Protein AF-A0A699UDA3-F1 (afdb_monomer_lite)

pLDDT: mean 77.52, std 13.4, range [46.34, 93.12]

Radius of gyration: 27.77 Å; chains: 1; bounding box: 59×46×69 Å

Foldseek 3Di:
DDPVVVVVVVPDDPVVPCPVPDDVDDPDPPVVVVVCVVVVVCVVVVQVVPDPDPDGPVLVVVVVVLQVQLVQKAWDDDDDQWIWIQGPVRDIWIARLVVRDIPVCPCVVPVRRGSRNVNSD

Sequence (121 aa):
MNSKEHEWLNKIPAEHWPISYFSGRAKSDLLLNNIFEVFNVKIVRGVIDKYIDPLTPTATRIMESIKKEADLMKGQWNGANKYQVLGSLGDQCVVDVVSMTCSCRKWELTGIPCKHDVVAC

Organism: Tanacetum cinerariifolium (NCBI:txid118510)

Structure (mmCIF, N/CA/C/O backbone):
data_AF-A0A699UDA3-F1
#
_entry.id   AF-A0A699UDA3-F1
#
loop_
_atom_site.group_PDB
_atom_site.id
_atom_site.type_symbol
_atom_site.label_atom_id
_atom_site.label_alt_id
_atom_site.label_comp_id
_atom_site.label_asym_id
_atom_site.label_entity_id
_atom_site.label_seq_id
_atom_site.pdbx_PDB_ins_code
_atom_site.Cartn_x
_atom_site.Cartn_y
_atom_site.Cartn_z
_atom_site.occupancy
_atom_site.B_iso_or_equiv
_atom_site.auth_seq_id
_atom_site.auth_comp_id
_atom_site.auth_asym_id
_atom_site.auth_atom_id
_atom_site.pdbx_PDB_model_num
ATOM 1 N N . MET A 1 1 ? -35.993 -10.832 44.935 1.00 46.34 1 MET A N 1
ATOM 2 C CA . MET A 1 1 ? -35.403 -12.136 44.567 1.00 46.34 1 MET A CA 1
ATOM 3 C C . MET A 1 1 ? -36.525 -13.160 44.618 1.00 46.34 1 MET A C 1
ATOM 5 O O . MET A 1 1 ? -37.211 -13.212 45.631 1.00 46.34 1 MET A O 1
ATOM 9 N N . ASN A 1 2 ? -36.829 -13.833 43.509 1.00 55.62 2 ASN A N 1
ATOM 10 C CA . ASN A 1 2 ? -38.028 -14.663 43.371 1.00 55.62 2 ASN A CA 1
ATOM 11 C C . ASN A 1 2 ? -37.900 -15.931 44.234 1.00 55.62 2 ASN A C 1
ATOM 13 O O . ASN A 1 2 ? -36.929 -16.673 44.111 1.00 55.62 2 ASN A O 1
ATOM 17 N N . SER A 1 3 ? -38.878 -16.182 45.108 1.00 67.38 3 SER A N 1
ATOM 18 C CA . SER A 1 3 ? -38.842 -17.298 46.069 1.00 67.38 3 SER A CA 1
ATOM 19 C C . SER A 1 3 ? -38.665 -18.664 45.384 1.00 67.38 3 SER A C 1
ATOM 21 O O . SER A 1 3 ? -37.927 -19.522 45.864 1.00 67.38 3 SER A O 1
ATOM 23 N N . LYS A 1 4 ? -39.252 -18.830 44.190 1.00 70.44 4 LYS A N 1
ATOM 24 C CA . LYS A 1 4 ? -39.180 -20.074 43.406 1.00 70.44 4 LYS A CA 1
ATOM 25 C C . LYS A 1 4 ? -37.777 -20.376 42.877 1.00 70.44 4 LYS A C 1
ATOM 27 O O . LYS A 1 4 ? -37.405 -21.538 42.747 1.00 70.44 4 LYS A O 1
ATOM 32 N N . GLU A 1 5 ? -36.999 -19.339 42.579 1.00 61.78 5 GLU A N 1
ATOM 33 C CA . GLU A 1 5 ? -35.618 -19.481 42.107 1.00 61.78 5 GLU A CA 1
ATOM 34 C C . GLU A 1 5 ? -34.698 -19.913 43.254 1.00 61.78 5 GLU A C 1
ATOM 36 O O . GLU A 1 5 ? -33.836 -20.769 43.069 1.00 61.78 5 GLU A O 1
ATOM 41 N N . HIS A 1 6 ? -34.926 -19.391 44.464 1.00 70.94 6 HIS A N 1
ATOM 42 C CA . HIS A 1 6 ? -34.152 -19.766 45.648 1.00 70.94 6 HIS A CA 1
ATOM 43 C C . HIS A 1 6 ? -34.404 -21.221 46.068 1.00 70.94 6 HIS A C 1
ATOM 45 O O . HIS A 1 6 ? -33.478 -21.961 46.392 1.00 70.94 6 HIS A O 1
ATOM 51 N N . GLU A 1 7 ? -35.660 -21.657 46.001 1.00 76.69 7 GLU A N 1
ATOM 52 C CA . GLU A 1 7 ? -36.056 -23.020 46.349 1.00 76.69 7 GLU A CA 1
ATOM 53 C C . GLU A 1 7 ? -35.554 -24.063 45.334 1.00 76.69 7 GLU A C 1
ATOM 55 O O . GLU A 1 7 ? -35.253 -25.196 45.704 1.00 76.69 7 GLU A O 1
ATOM 60 N N . TRP A 1 8 ? -35.412 -23.684 44.059 1.00 75.31 8 TRP A N 1
ATOM 61 C CA . TRP A 1 8 ? -34.809 -24.539 43.034 1.00 75.31 8 TRP A CA 1
ATOM 62 C C . TRP A 1 8 ? -33.303 -24.745 43.258 1.00 75.31 8 TRP A C 1
ATOM 64 O O . TRP A 1 8 ? -32.826 -25.872 43.149 1.00 75.31 8 TRP A O 1
ATOM 74 N N . LEU A 1 9 ? -32.566 -23.695 43.637 1.00 65.25 9 LEU A N 1
ATOM 75 C CA . LEU A 1 9 ? -31.117 -23.772 43.876 1.00 65.25 9 LEU A CA 1
ATOM 76 C C . LEU A 1 9 ? -30.755 -24.719 45.028 1.00 65.25 9 LEU A C 1
ATOM 78 O O . LEU A 1 9 ? -29.771 -25.450 44.941 1.00 65.25 9 LEU A O 1
ATOM 82 N N . ASN A 1 10 ? -31.588 -24.768 46.070 1.00 75.00 10 ASN A N 1
ATOM 83 C CA . ASN A 1 10 ? -31.389 -25.651 47.222 1.00 75.00 10 ASN A CA 1
ATOM 84 C C . ASN A 1 10 ? -31.607 -27.144 46.907 1.00 75.00 10 ASN A C 1
ATOM 86 O O . ASN A 1 10 ? -31.304 -27.993 47.742 1.00 75.00 10 ASN A O 1
ATOM 90 N N . LYS A 1 11 ? -32.115 -27.484 45.713 1.00 79.81 11 LYS A N 1
ATOM 91 C CA . LYS A 1 11 ? -32.284 -28.876 45.259 1.00 79.81 11 LYS A CA 1
ATOM 92 C C . LYS A 1 11 ? -31.030 -29.455 44.602 1.00 79.81 11 LYS A C 1
ATOM 94 O O . LYS A 1 11 ? -31.027 -30.643 44.296 1.00 79.81 11 LYS A O 1
ATOM 99 N N . ILE A 1 12 ? -29.992 -28.649 44.362 1.00 75.75 12 ILE A N 1
ATOM 100 C CA . ILE A 1 12 ? -28.738 -29.095 43.745 1.00 75.75 12 ILE A CA 1
ATOM 101 C C . ILE A 1 12 ? -27.765 -29.523 44.860 1.00 75.75 12 ILE A C 1
ATOM 103 O O . ILE A 1 12 ? -27.362 -28.667 45.653 1.00 75.75 12 ILE A O 1
ATOM 107 N N . PRO A 1 13 ? -27.368 -30.810 44.936 1.00 67.56 13 PRO A N 1
ATOM 108 C CA . PRO A 1 13 ? -26.392 -31.302 45.909 1.00 67.56 13 PRO A CA 1
ATOM 109 C C . PRO A 1 13 ? -25.105 -30.468 45.932 1.00 67.56 13 PRO A C 1
ATOM 111 O O . PRO A 1 13 ? -24.563 -30.141 44.878 1.00 67.56 13 PRO A O 1
ATOM 114 N N . ALA A 1 14 ? -24.588 -30.159 47.128 1.00 61.75 14 ALA A N 1
ATOM 115 C CA . ALA A 1 14 ? -23.386 -29.335 47.340 1.00 61.75 14 ALA A CA 1
ATOM 116 C C . ALA A 1 14 ? -22.146 -29.841 46.564 1.00 61.75 14 ALA A C 1
ATOM 118 O O . ALA A 1 14 ? -21.309 -29.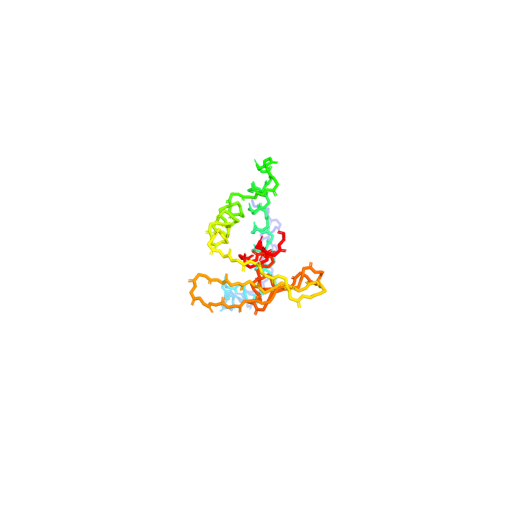058 46.126 1.00 61.75 14 ALA A O 1
ATOM 119 N N . GLU A 1 15 ? -22.060 -31.151 46.340 1.00 53.56 15 GLU A N 1
ATOM 120 C CA . GLU A 1 15 ? -21.030 -31.829 45.539 1.00 53.56 15 GLU A CA 1
ATOM 121 C C . GLU A 1 15 ? -21.057 -31.475 44.039 1.00 53.56 15 GLU A C 1
ATOM 123 O O . GLU A 1 15 ? -20.033 -31.560 43.363 1.00 53.56 15 GLU A O 1
ATOM 128 N N . HIS A 1 16 ? -22.199 -31.008 43.525 1.00 59.19 16 HIS A N 1
ATOM 129 C CA . HIS A 1 16 ? -22.370 -30.501 42.161 1.00 59.19 16 HIS A CA 1
ATOM 130 C C . HIS A 1 16 ? -22.177 -28.984 42.047 1.00 59.19 16 HIS A C 1
ATOM 132 O O . HIS A 1 16 ? -22.425 -28.417 40.983 1.00 59.19 16 HIS A O 1
ATOM 138 N N . TRP A 1 17 ? -21.657 -28.335 43.093 1.00 60.31 17 TRP A N 1
ATOM 139 C CA . TRP A 1 17 ? -21.184 -26.949 43.058 1.00 60.31 17 TRP A CA 1
ATOM 140 C C . TRP A 1 17 ? -19.650 -26.842 42.903 1.00 60.31 17 TRP A C 1
ATOM 142 O O . TRP A 1 17 ? -19.008 -26.182 43.726 1.00 60.31 17 TRP A O 1
ATOM 152 N N . PRO A 1 18 ? -18.988 -27.453 41.894 1.00 49.06 18 PRO A N 1
ATOM 153 C CA . PRO A 1 18 ? -17.541 -27.357 41.766 1.00 49.06 18 PRO A CA 1
ATOM 154 C C . PRO A 1 18 ? -17.148 -25.971 41.233 1.00 49.06 18 PRO A C 1
ATOM 156 O O . PRO A 1 18 ? -16.896 -25.769 40.049 1.00 49.06 18 PRO A O 1
ATOM 159 N N . ILE A 1 19 ? -17.057 -24.996 42.137 1.00 56.31 19 ILE A N 1
ATOM 160 C CA . ILE A 1 19 ? -16.474 -23.670 41.874 1.00 56.31 19 ILE A CA 1
ATOM 161 C C . ILE A 1 19 ? -14.935 -23.767 41.811 1.00 56.31 19 ILE A C 1
ATOM 163 O O . ILE A 1 19 ? -14.267 -22.883 41.284 1.00 56.31 19 ILE A O 1
ATOM 167 N N . SER A 1 20 ? -14.349 -24.874 42.278 1.00 49.75 20 SER A N 1
ATOM 168 C CA . SER A 1 20 ? -12.898 -25.067 42.383 1.00 49.75 20 SER A CA 1
ATOM 169 C C . SER A 1 20 ? -12.149 -25.200 41.050 1.00 49.75 20 SER A C 1
ATOM 171 O O . SER A 1 20 ? -10.924 -25.113 41.056 1.00 49.75 20 SER A O 1
ATOM 173 N N . TYR A 1 21 ? -12.842 -25.362 39.914 1.00 47.84 21 TYR A N 1
ATOM 174 C CA . TYR A 1 21 ? -12.202 -25.521 38.596 1.00 47.84 21 TYR A CA 1
ATOM 175 C C . TYR A 1 21 ? -12.570 -24.454 37.557 1.00 47.84 21 TYR A C 1
ATOM 177 O O . TYR A 1 21 ? -12.013 -24.465 36.456 1.00 47.84 21 TYR A O 1
ATOM 185 N N . PHE A 1 22 ? -13.442 -23.492 37.878 1.00 50.16 22 PHE A N 1
ATOM 186 C CA . PHE A 1 22 ? -13.662 -22.360 36.978 1.00 50.16 22 PHE A CA 1
ATOM 187 C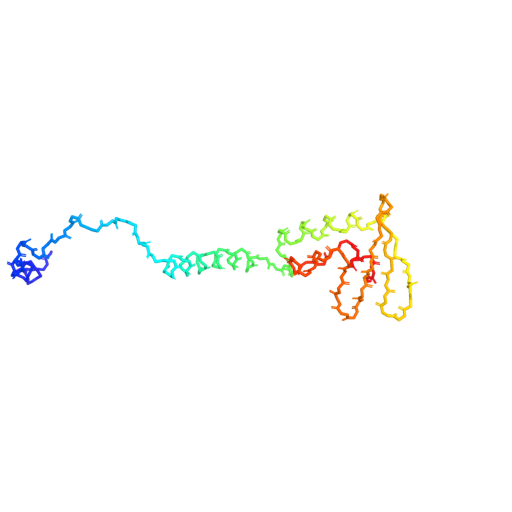 C . PHE A 1 22 ? -12.484 -21.392 37.080 1.00 50.16 22 PHE A C 1
ATOM 189 O O . PHE A 1 22 ? -12.453 -20.492 37.917 1.00 50.16 22 PHE A O 1
ATOM 196 N N . SER A 1 23 ? -11.499 -21.541 36.191 1.00 58.53 23 SER A N 1
ATOM 197 C CA . SER A 1 23 ? -10.574 -20.441 35.943 1.00 58.53 23 SER A CA 1
ATOM 198 C C . SER A 1 23 ? -11.407 -19.277 35.399 1.00 58.53 23 SER A C 1
ATOM 200 O O . SER A 1 23 ? -12.075 -19.439 34.379 1.00 58.53 23 SER A O 1
ATOM 202 N N . GLY A 1 24 ? -11.357 -18.100 36.026 1.00 53.56 24 GLY A N 1
ATOM 203 C CA . GLY A 1 24 ? -12.017 -16.883 35.524 1.00 53.56 24 GLY A CA 1
ATOM 204 C C . GLY A 1 24 ? -11.511 -16.401 34.153 1.00 53.56 24 GLY A C 1
ATOM 205 O O . GLY A 1 24 ? -11.831 -15.297 33.727 1.00 53.56 24 GLY A O 1
ATOM 206 N N . ARG A 1 25 ? -10.696 -17.204 33.457 1.00 57.34 25 ARG A N 1
ATOM 207 C CA . ARG A 1 25 ? -10.286 -16.996 32.074 1.00 57.34 25 ARG A CA 1
ATOM 208 C C . ARG A 1 25 ? -11.116 -17.898 31.171 1.00 57.34 25 ARG A C 1
ATOM 210 O O . ARG A 1 25 ? -10.928 -19.113 31.154 1.00 57.34 25 ARG A O 1
ATOM 217 N N . ALA A 1 26 ? -11.972 -17.293 30.357 1.00 52.19 26 ALA A N 1
ATOM 218 C CA . ALA A 1 26 ? -12.494 -17.965 29.178 1.00 52.19 26 ALA A CA 1
ATOM 219 C C . ALA A 1 26 ? -11.315 -18.291 28.238 1.00 52.19 26 ALA A C 1
ATOM 221 O O . ALA A 1 26 ? -10.792 -17.406 27.568 1.00 52.19 26 ALA A O 1
ATOM 222 N N . LYS A 1 27 ? -10.871 -19.554 28.193 1.00 53.22 27 LYS A N 1
ATOM 223 C CA . LYS A 1 27 ? -9.984 -20.068 27.133 1.00 53.22 27 LYS A CA 1
ATOM 224 C C . LYS A 1 27 ? -10.825 -20.448 25.917 1.00 53.22 27 LYS A C 1
ATOM 226 O O . LYS A 1 27 ? -10.985 -21.620 25.595 1.00 53.22 27 LYS A O 1
ATOM 231 N N . SER A 1 28 ? -11.416 -19.449 25.277 1.00 53.50 28 SER A N 1
ATOM 232 C CA . SER A 1 28 ? -11.974 -19.618 23.943 1.00 53.50 28 SER A CA 1
ATOM 233 C C . SER A 1 28 ? -11.440 -18.497 23.072 1.00 53.50 28 SER A C 1
ATOM 235 O O . SER A 1 28 ? -11.921 -17.364 23.141 1.00 53.50 28 SER A O 1
ATOM 237 N N . ASP A 1 29 ? -10.457 -18.837 22.237 1.00 53.94 29 ASP A N 1
ATOM 238 C CA . ASP A 1 29 ? -9.953 -17.963 21.174 1.00 53.94 29 ASP A CA 1
ATOM 239 C C . ASP A 1 29 ? -11.050 -17.626 20.143 1.00 53.94 29 ASP A C 1
ATOM 241 O O . ASP A 1 29 ? -10.878 -16.733 19.326 1.00 53.94 29 ASP A O 1
ATOM 245 N N . LEU A 1 30 ? -12.213 -18.289 20.200 1.00 56.56 30 LEU A N 1
ATOM 246 C CA . LEU A 1 30 ? -13.354 -18.027 19.321 1.00 56.56 30 LEU A CA 1
ATOM 247 C C . LEU A 1 30 ? -14.299 -16.941 19.863 1.00 56.56 30 LEU A C 1
ATOM 249 O O . LEU A 1 30 ? -14.837 -16.160 19.082 1.00 56.56 30 LEU A O 1
ATOM 253 N N . LEU A 1 31 ? -14.513 -16.863 21.183 1.00 52.62 31 LEU A N 1
ATOM 254 C CA . LEU A 1 31 ? -15.474 -15.910 21.764 1.00 52.62 31 LEU A CA 1
ATOM 255 C C . LEU A 1 31 ? -14.862 -14.534 22.026 1.00 52.62 31 LEU A C 1
ATOM 257 O O . LEU A 1 31 ? -15.505 -13.519 21.765 1.00 52.62 31 LEU A O 1
ATOM 261 N N . LEU A 1 32 ? -13.621 -14.484 22.516 1.00 49.12 32 LEU A N 1
ATOM 262 C CA . LEU A 1 32 ? -12.952 -13.207 22.754 1.00 49.12 32 LEU A CA 1
ATOM 263 C C . LEU A 1 32 ? -12.581 -12.533 21.438 1.00 49.12 32 LEU A C 1
ATOM 265 O O . LEU A 1 32 ? -12.847 -11.346 21.282 1.00 49.12 32 LEU A O 1
ATOM 269 N N . ASN A 1 33 ? -12.031 -13.284 20.482 1.00 57.12 33 ASN A N 1
ATOM 270 C CA . ASN A 1 33 ? -11.570 -12.706 19.225 1.00 57.12 33 ASN A CA 1
ATOM 271 C C . ASN A 1 33 ? -12.737 -12.104 18.432 1.00 57.12 33 ASN A C 1
ATOM 273 O O . ASN A 1 33 ? -12.647 -10.966 18.001 1.00 57.12 33 ASN A O 1
ATOM 277 N N . ASN A 1 34 ? -13.897 -12.768 18.403 1.00 67.38 34 ASN A N 1
ATOM 278 C CA . ASN A 1 34 ? -15.095 -12.226 17.759 1.00 67.38 34 ASN A CA 1
ATOM 279 C C . ASN A 1 34 ? -15.654 -10.978 18.479 1.00 67.38 34 ASN A C 1
ATOM 281 O O . ASN A 1 34 ? -16.037 -10.003 17.841 1.00 67.38 34 ASN A O 1
ATOM 285 N N . ILE A 1 35 ? -15.672 -10.946 19.818 1.00 72.88 35 ILE A N 1
ATOM 286 C CA . ILE A 1 35 ? -16.136 -9.755 20.556 1.00 72.88 35 ILE A CA 1
ATOM 287 C C . ILE A 1 35 ? -15.170 -8.582 20.371 1.00 72.88 35 ILE A C 1
ATOM 289 O O . ILE A 1 35 ? -15.624 -7.459 20.149 1.00 72.88 35 ILE A O 1
ATOM 293 N N . PHE A 1 36 ? -13.858 -8.822 20.433 1.00 69.62 36 PHE A N 1
ATOM 294 C CA . PHE A 1 36 ? -12.854 -7.795 20.163 1.00 69.62 36 PHE A CA 1
ATOM 295 C C . PHE A 1 36 ? -12.914 -7.329 18.713 1.00 69.62 36 PHE A C 1
ATOM 297 O O . PHE A 1 36 ? -12.862 -6.129 18.477 1.00 69.62 36 PHE A O 1
ATOM 304 N N . GLU A 1 37 ? -13.098 -8.228 17.749 1.00 71.94 37 GLU A N 1
ATOM 305 C CA . GLU A 1 37 ? -13.306 -7.881 16.344 1.00 71.94 37 GLU A CA 1
ATOM 306 C C . GLU A 1 37 ? -14.553 -7.008 16.167 1.00 71.94 37 GLU A C 1
ATOM 308 O O . GLU A 1 37 ? -14.451 -5.914 15.616 1.00 71.94 37 GLU A O 1
ATOM 313 N N . VAL A 1 38 ? -15.716 -7.410 16.696 1.00 75.88 38 VAL A N 1
ATOM 314 C CA . VAL A 1 38 ? -16.962 -6.626 16.614 1.00 75.88 38 VAL A CA 1
ATOM 315 C C . VAL A 1 38 ? -16.818 -5.272 17.312 1.00 75.88 38 VAL A C 1
ATOM 317 O O . VAL A 1 38 ? -17.281 -4.253 16.792 1.00 75.88 38 VAL A O 1
ATOM 320 N N . PHE A 1 39 ? -16.170 -5.234 18.476 1.00 74.69 39 PHE A N 1
ATOM 321 C CA . PHE A 1 39 ? -15.921 -4.000 19.213 1.00 74.69 39 PHE A CA 1
ATOM 322 C C . PHE A 1 39 ? -14.978 -3.067 18.443 1.00 74.69 39 PHE A C 1
ATOM 324 O O . PHE A 1 39 ? -15.314 -1.903 18.221 1.00 74.69 39 PHE A O 1
ATOM 331 N N . ASN A 1 40 ? -13.849 -3.586 17.959 1.00 76.19 40 ASN A N 1
ATOM 332 C CA . ASN A 1 40 ? -12.871 -2.836 17.176 1.00 76.19 40 ASN A CA 1
ATOM 333 C C . ASN A 1 40 ? -13.492 -2.314 15.876 1.00 76.19 40 ASN A C 1
ATOM 335 O O . ASN A 1 40 ? -13.316 -1.145 15.546 1.00 76.19 40 ASN A O 1
ATOM 339 N N . VAL A 1 41 ? -14.296 -3.124 15.180 1.00 77.38 41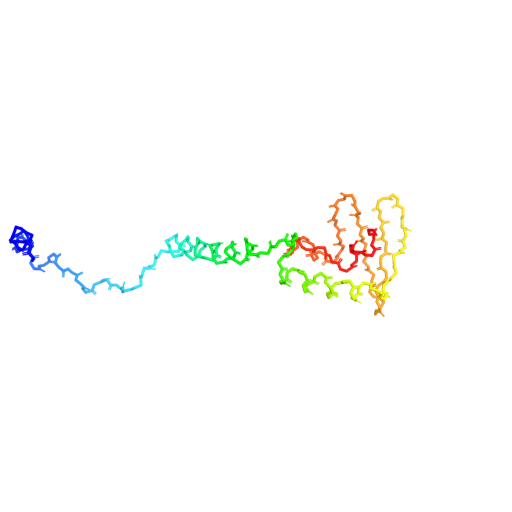 VAL A N 1
ATOM 340 C CA . VAL A 1 41 ? -15.024 -2.705 13.974 1.00 77.38 41 VAL A CA 1
ATOM 341 C C . VAL A 1 41 ? -16.007 -1.579 14.283 1.00 77.38 41 VAL A C 1
ATOM 343 O O . VAL A 1 41 ? -16.100 -0.639 13.499 1.00 77.38 41 VAL A O 1
ATOM 346 N N . LYS A 1 42 ? -16.724 -1.616 15.414 1.00 77.06 42 LYS A N 1
ATOM 347 C CA . LYS A 1 42 ? -17.640 -0.527 15.797 1.00 77.06 42 LYS A CA 1
ATOM 348 C C . LYS A 1 42 ? -16.911 0.764 16.160 1.00 77.06 42 LYS A C 1
ATOM 350 O O . LYS A 1 42 ? -17.384 1.830 15.778 1.00 77.06 42 LYS A O 1
ATOM 355 N N . ILE A 1 43 ? -15.774 0.680 16.851 1.00 79.12 43 ILE A N 1
ATOM 356 C CA . ILE A 1 43 ? -14.920 1.845 17.124 1.00 79.12 43 ILE A CA 1
ATOM 357 C C . ILE A 1 43 ? -14.423 2.440 15.802 1.00 79.12 43 ILE A C 1
ATOM 359 O O . ILE A 1 43 ? -14.592 3.632 15.567 1.00 79.12 43 ILE A O 1
ATOM 363 N N . VAL A 1 44 ? -13.874 1.608 14.911 1.00 76.25 44 VAL A N 1
ATOM 364 C CA . VAL A 1 44 ? -13.346 2.038 13.609 1.00 76.25 44 VAL A CA 1
ATOM 365 C C . VAL A 1 44 ? -14.446 2.641 12.733 1.00 76.25 44 VAL A C 1
ATOM 367 O O . VAL A 1 44 ? -14.263 3.741 12.220 1.00 76.25 44 VAL A O 1
ATOM 370 N N . ARG A 1 45 ? -15.613 1.993 12.614 1.00 74.19 45 ARG A N 1
ATOM 371 C CA . ARG A 1 45 ? -16.767 2.528 11.868 1.00 74.19 45 ARG A CA 1
ATOM 372 C C . ARG A 1 45 ? -17.288 3.826 12.468 1.00 74.19 45 ARG A C 1
ATOM 374 O O . ARG A 1 45 ? -17.437 4.795 11.747 1.00 74.19 45 ARG A O 1
ATOM 381 N N . GLY A 1 46 ? -17.457 3.897 13.788 1.00 76.44 46 GLY A N 1
ATOM 382 C CA . GLY A 1 46 ? -17.904 5.120 14.456 1.00 76.44 46 GLY A CA 1
ATOM 383 C C . GLY A 1 46 ? -16.918 6.288 14.341 1.00 76.44 46 GLY A C 1
ATOM 384 O O . GLY A 1 46 ? -17.312 7.437 14.530 1.00 76.44 46 GLY A O 1
ATOM 385 N N . VAL A 1 47 ? -15.644 6.012 14.049 1.00 73.69 47 VAL A N 1
ATOM 386 C CA . VAL A 1 47 ? -14.661 7.024 13.651 1.00 73.69 47 VAL A CA 1
ATOM 387 C C . VAL A 1 47 ? -14.848 7.373 12.174 1.00 73.69 47 VAL A C 1
ATOM 389 O O . VAL A 1 47 ? -15.000 8.550 11.887 1.00 73.69 47 VAL A O 1
ATOM 392 N N . ILE A 1 48 ? -14.903 6.391 11.264 1.00 71.56 48 ILE A N 1
ATOM 393 C CA . ILE A 1 48 ? -15.087 6.591 9.810 1.00 71.56 48 ILE A CA 1
ATOM 394 C C . ILE A 1 48 ? -16.360 7.383 9.490 1.00 71.56 48 ILE A C 1
ATOM 396 O O . ILE A 1 48 ? -16.277 8.380 8.787 1.00 71.56 48 ILE A O 1
ATOM 400 N N . ASP A 1 49 ? -17.506 6.990 10.048 1.00 75.00 49 ASP A N 1
ATOM 401 C CA . ASP A 1 49 ? -18.832 7.558 9.756 1.00 75.00 49 ASP A CA 1
ATOM 402 C C . ASP A 1 49 ? -18.943 9.049 10.128 1.00 75.00 49 ASP A C 1
ATOM 404 O O . ASP A 1 49 ? -19.874 9.736 9.710 1.00 75.00 49 ASP A O 1
ATOM 408 N N . LYS A 1 50 ? -18.005 9.568 10.932 1.00 75.69 50 LYS A N 1
ATOM 409 C CA . LYS A 1 50 ? -17.931 10.990 11.299 1.00 75.69 50 LYS A CA 1
ATOM 410 C C . LYS A 1 50 ? -17.190 11.841 10.270 1.00 75.69 50 LYS A C 1
ATOM 412 O O . LYS A 1 50 ? -17.269 13.066 10.356 1.00 75.69 50 LYS A O 1
ATOM 417 N N . TYR A 1 51 ? -16.452 11.231 9.345 1.00 72.81 51 TYR A N 1
ATOM 418 C CA . TYR A 1 51 ? -15.690 11.948 8.329 1.00 72.81 51 TYR A CA 1
ATOM 419 C C . TYR A 1 51 ? -16.463 11.980 7.014 1.00 72.81 51 TYR A C 1
ATOM 421 O O . TYR A 1 51 ? -16.918 10.958 6.513 1.00 72.81 51 TYR A O 1
ATOM 429 N N . ILE A 1 52 ? -16.613 13.189 6.475 1.00 73.81 52 ILE A N 1
ATOM 430 C CA . ILE A 1 52 ? -17.263 13.444 5.181 1.00 73.81 52 ILE A CA 1
ATOM 431 C C . ILE A 1 52 ? -16.303 13.111 4.031 1.00 73.81 52 ILE A C 1
ATOM 433 O O . ILE A 1 52 ? -16.732 12.718 2.948 1.00 73.81 52 ILE A O 1
ATOM 437 N N . ASP A 1 53 ? -15.001 13.259 4.277 1.00 72.75 53 ASP A N 1
ATOM 438 C CA . ASP A 1 53 ? -13.961 12.983 3.298 1.00 72.75 53 ASP A CA 1
ATOM 439 C C . ASP A 1 53 ? -13.820 11.476 3.032 1.00 72.75 53 ASP A C 1
ATOM 441 O O . ASP A 1 53 ? -14.003 10.659 3.938 1.00 72.75 53 ASP A O 1
ATOM 445 N N . PRO A 1 54 ? -13.416 11.081 1.811 1.00 77.38 54 PRO A N 1
ATOM 446 C CA . PRO A 1 54 ? -13.292 9.674 1.421 1.00 77.38 54 PRO A CA 1
ATOM 447 C C . PRO A 1 54 ? -12.214 8.897 2.198 1.00 77.38 54 PRO A C 1
ATOM 449 O O . PRO A 1 54 ? -12.118 7.678 2.061 1.00 77.38 54 PRO A O 1
ATOM 452 N N . LEU A 1 55 ? -11.387 9.579 2.999 1.00 78.06 55 LEU A N 1
ATOM 453 C CA . LEU A 1 55 ? -10.296 8.993 3.772 1.00 78.06 55 LEU A CA 1
ATOM 454 C C . LEU A 1 55 ? -10.401 9.373 5.254 1.00 78.06 55 LEU A C 1
ATOM 456 O O . LEU A 1 55 ? -10.680 10.516 5.610 1.00 78.06 55 LEU A O 1
ATOM 460 N N . THR A 1 56 ? -10.091 8.416 6.133 1.00 80.62 56 THR A N 1
ATOM 461 C CA . THR A 1 56 ? -9.922 8.688 7.571 1.00 80.62 56 THR A CA 1
ATOM 462 C C . THR A 1 56 ? -8.676 9.538 7.825 1.00 80.62 56 THR A C 1
ATOM 464 O O . THR A 1 56 ? -7.708 9.420 7.072 1.00 80.62 56 THR A O 1
ATOM 467 N N . PRO A 1 57 ? -8.591 10.304 8.932 1.00 83.62 57 PRO A N 1
ATOM 468 C CA . PRO A 1 57 ? -7.404 11.110 9.233 1.00 83.62 57 PRO A CA 1
ATOM 469 C C . PRO A 1 57 ? -6.102 10.305 9.258 1.00 83.62 57 PRO A C 1
ATOM 471 O O . PRO A 1 57 ? -5.047 10.799 8.860 1.00 83.62 57 PRO A O 1
ATOM 474 N N . THR A 1 58 ? -6.164 9.051 9.714 1.00 82.94 58 THR A N 1
ATOM 475 C CA . THR A 1 58 ? -5.006 8.156 9.719 1.00 82.94 58 THR A CA 1
ATOM 476 C C . THR A 1 58 ? -4.576 7.792 8.302 1.00 82.94 58 THR A C 1
ATOM 478 O O . THR A 1 58 ? -3.391 7.919 8.000 1.00 82.94 58 THR A O 1
ATOM 481 N N . ALA A 1 59 ? -5.514 7.399 7.433 1.00 83.44 59 ALA A N 1
ATOM 482 C CA . ALA A 1 59 ? -5.225 7.111 6.030 1.00 83.44 59 ALA A CA 1
ATOM 483 C C . ALA A 1 59 ? -4.710 8.359 5.296 1.00 83.44 59 ALA A C 1
ATOM 485 O O . ALA A 1 59 ? -3.699 8.279 4.604 1.00 83.44 59 ALA A O 1
ATOM 486 N N . THR A 1 60 ? -5.320 9.525 5.529 1.00 85.56 60 THR A N 1
ATOM 487 C CA . THR A 1 60 ? -4.866 10.812 4.983 1.00 85.56 60 THR A CA 1
ATOM 488 C C . THR A 1 60 ? -3.426 11.106 5.393 1.00 85.56 60 THR A C 1
ATOM 490 O O . THR A 1 60 ? -2.587 11.377 4.541 1.00 85.56 60 THR A O 1
ATOM 493 N N . ARG A 1 61 ? -3.087 10.975 6.683 1.00 88.38 61 ARG A N 1
ATOM 494 C CA . ARG A 1 61 ? -1.716 11.199 7.169 1.00 88.38 61 ARG A CA 1
ATOM 495 C C . ARG A 1 61 ? -0.704 10.240 6.535 1.00 88.38 61 ARG A C 1
ATOM 497 O O . ARG A 1 61 ? 0.410 10.655 6.229 1.00 88.38 61 ARG A O 1
ATOM 504 N N . ILE A 1 62 ? -1.079 8.972 6.357 1.00 89.56 62 ILE A N 1
ATOM 505 C CA . ILE A 1 62 ? -0.226 7.970 5.704 1.00 89.56 62 ILE A CA 1
ATOM 506 C C . ILE A 1 62 ? 0.002 8.351 4.235 1.00 89.56 62 ILE A C 1
ATOM 508 O O . ILE A 1 62 ? 1.150 8.416 3.804 1.00 89.56 62 ILE A O 1
ATOM 512 N N . MET A 1 63 ? -1.060 8.678 3.495 1.00 87.94 63 MET A N 1
ATOM 513 C CA . MET A 1 63 ? -0.966 9.065 2.083 1.00 87.94 63 MET A CA 1
ATOM 514 C C . MET A 1 63 ? -0.146 10.342 1.877 1.00 87.94 63 MET A C 1
ATOM 516 O O . MET A 1 63 ? 0.680 10.395 0.972 1.00 87.94 63 MET A O 1
ATOM 520 N N . GLU A 1 64 ? -0.306 11.348 2.737 1.00 91.19 64 GLU A N 1
ATOM 521 C CA . GLU A 1 64 ? 0.500 12.574 2.681 1.00 91.19 64 GLU A CA 1
ATOM 522 C C . GLU A 1 64 ? 1.989 12.307 2.954 1.00 91.19 64 GLU A C 1
ATOM 524 O O . GLU A 1 64 ? 2.854 12.910 2.321 1.00 91.19 64 GLU A O 1
ATOM 529 N N . SER A 1 65 ? 2.316 11.368 3.849 1.00 91.56 65 SER A N 1
ATOM 530 C CA . SER A 1 65 ? 3.705 10.931 4.047 1.00 91.56 65 SER A CA 1
ATOM 531 C C . SER A 1 65 ? 4.260 10.235 2.804 1.00 91.56 65 SER A C 1
ATOM 533 O O . SER A 1 65 ? 5.388 10.504 2.400 1.00 91.56 65 SER A O 1
ATOM 535 N N . ILE A 1 66 ? 3.461 9.370 2.176 1.00 90.81 66 ILE A N 1
ATOM 536 C CA . ILE A 1 66 ? 3.858 8.640 0.968 1.00 90.81 66 ILE A CA 1
ATOM 537 C C . ILE A 1 66 ? 4.115 9.605 -0.192 1.00 90.81 66 ILE A C 1
ATOM 539 O O . ILE A 1 66 ? 5.131 9.458 -0.867 1.00 90.81 66 ILE A O 1
ATOM 543 N N . LYS A 1 67 ? 3.251 10.611 -0.392 1.00 90.81 67 LYS A N 1
ATOM 544 C CA . LYS A 1 67 ? 3.456 11.661 -1.404 1.00 90.81 67 LYS A CA 1
ATOM 545 C C . LYS A 1 67 ? 4.782 12.390 -1.199 1.00 90.81 67 LYS A C 1
ATOM 547 O O . LYS A 1 67 ? 5.574 12.480 -2.125 1.00 90.81 67 LYS A O 1
ATOM 552 N N . LYS A 1 68 ? 5.076 12.813 0.035 1.00 91.38 68 LYS A N 1
ATOM 553 C CA . LYS A 1 68 ? 6.350 13.480 0.355 1.00 91.38 68 LYS A CA 1
ATOM 554 C C . LYS A 1 68 ? 7.570 12.608 0.067 1.00 91.38 68 LYS A C 1
ATOM 556 O O . LYS A 1 68 ? 8.598 13.114 -0.365 1.00 91.38 68 LYS A O 1
ATOM 561 N N . GLU A 1 69 ? 7.484 11.305 0.331 1.00 89.06 69 GLU A N 1
ATOM 562 C CA . GLU A 1 69 ? 8.563 10.372 -0.016 1.00 89.06 69 GLU A CA 1
ATOM 563 C C . GLU A 1 69 ? 8.689 10.169 -1.534 1.00 89.06 69 GLU A C 1
ATOM 565 O O . GLU A 1 69 ? 9.798 9.968 -2.028 1.00 89.06 69 GLU A O 1
ATOM 570 N N . ALA A 1 70 ? 7.571 10.214 -2.259 1.00 89.69 70 ALA A N 1
ATOM 571 C CA . ALA A 1 70 ? 7.508 10.087 -3.711 1.00 89.69 70 ALA A CA 1
ATOM 572 C C . ALA A 1 70 ? 8.049 11.325 -4.451 1.00 89.69 70 ALA A C 1
ATOM 574 O O . ALA A 1 70 ? 8.622 11.164 -5.524 1.00 89.69 70 ALA A O 1
ATOM 575 N N . ASP A 1 71 ? 7.945 12.529 -3.874 1.00 89.31 71 ASP A N 1
ATOM 576 C CA . ASP A 1 71 ? 8.358 13.798 -4.507 1.00 89.31 71 ASP A CA 1
ATOM 577 C C . ASP A 1 71 ? 9.820 13.814 -4.993 1.00 89.31 71 ASP A C 1
ATOM 579 O O . ASP A 1 71 ? 10.164 14.515 -5.944 1.00 89.31 71 ASP A O 1
ATOM 583 N N . LEU A 1 72 ? 10.702 13.053 -4.339 1.00 85.00 72 LEU A N 1
ATOM 584 C CA . LEU A 1 72 ? 12.129 12.988 -4.678 1.00 85.00 72 LEU A CA 1
ATOM 585 C C . LEU A 1 72 ? 12.473 11.873 -5.677 1.00 85.00 72 LEU A C 1
ATOM 587 O O . LEU A 1 72 ? 13.627 11.759 -6.097 1.00 85.00 72 LEU A O 1
ATOM 591 N N . MET A 1 73 ? 11.505 11.033 -6.030 1.00 90.06 73 MET A N 1
ATOM 592 C CA . MET A 1 73 ? 11.712 9.849 -6.856 1.00 90.06 73 MET A CA 1
ATOM 593 C C . MET A 1 73 ? 11.493 10.144 -8.336 1.00 90.06 73 MET A C 1
ATOM 595 O O . MET A 1 73 ? 10.855 11.123 -8.720 1.00 90.06 73 MET A O 1
ATOM 599 N N . LYS A 1 74 ? 12.020 9.268 -9.194 1.00 89.25 74 LYS A N 1
ATOM 600 C CA . LYS A 1 74 ? 11.822 9.362 -10.645 1.00 89.25 74 LYS A CA 1
ATOM 601 C C . LYS A 1 74 ? 11.359 8.033 -11.212 1.00 89.25 74 LYS A C 1
ATOM 603 O O . LYS A 1 74 ? 12.060 7.031 -11.092 1.00 89.25 74 LYS A O 1
ATOM 608 N N . GLY A 1 75 ? 10.195 8.046 -11.853 1.00 89.94 75 GLY A N 1
ATOM 609 C CA . GLY A 1 75 ? 9.694 6.933 -12.649 1.00 89.94 75 GLY A CA 1
ATOM 610 C C . GLY A 1 75 ? 10.267 6.975 -14.063 1.00 89.94 75 GLY A C 1
ATOM 611 O O . GLY A 1 75 ? 10.227 8.005 -14.731 1.00 89.94 75 GLY A O 1
ATOM 612 N N . GLN A 1 76 ? 10.789 5.847 -14.526 1.00 91.50 76 GLN A N 1
ATOM 613 C CA . GLN A 1 76 ? 11.229 5.626 -15.895 1.00 91.50 76 GLN A CA 1
ATOM 614 C C . GLN A 1 76 ? 10.443 4.455 -16.481 1.00 91.50 76 GLN A C 1
ATOM 616 O O . GLN A 1 76 ? 10.414 3.365 -15.918 1.00 91.50 76 GLN A O 1
ATOM 621 N N . TRP A 1 77 ? 9.804 4.661 -17.628 1.00 90.62 77 TRP A N 1
ATOM 622 C CA . TRP A 1 77 ? 9.094 3.585 -18.316 1.00 90.62 77 TRP A CA 1
ATOM 623 C C . TRP A 1 77 ? 10.083 2.544 -18.861 1.00 90.62 77 TRP A C 1
ATOM 625 O O . TRP A 1 77 ? 11.067 2.905 -19.507 1.00 90.62 77 TRP A O 1
ATOM 635 N N . ASN A 1 78 ? 9.819 1.259 -18.600 1.00 86.81 78 ASN A N 1
ATOM 636 C CA . ASN A 1 78 ? 10.697 0.142 -18.973 1.00 86.81 78 ASN A CA 1
ATOM 637 C C . ASN A 1 78 ? 10.038 -0.838 -19.968 1.00 86.81 78 ASN A C 1
ATOM 639 O O . ASN A 1 78 ? 10.483 -1.974 -20.121 1.00 86.81 78 ASN A O 1
ATOM 643 N N . GLY A 1 79 ? 8.959 -0.425 -20.637 1.00 87.25 79 GLY A N 1
ATOM 644 C CA . GLY A 1 79 ? 8.227 -1.266 -21.585 1.00 87.25 79 GLY A CA 1
ATOM 645 C C . GLY A 1 79 ? 6.891 -1.786 -21.048 1.00 87.25 79 GLY A C 1
ATOM 646 O O . GLY A 1 79 ? 6.748 -2.100 -19.865 1.00 87.25 79 GLY A O 1
ATOM 647 N N . ALA A 1 80 ? 5.915 -1.929 -21.951 1.00 87.56 80 ALA A N 1
ATOM 648 C CA . ALA A 1 80 ? 4.558 -2.392 -21.646 1.00 87.56 80 ALA A CA 1
ATOM 649 C C . ALA A 1 80 ? 3.946 -1.637 -20.445 1.00 87.56 80 ALA A C 1
ATOM 651 O O . ALA A 1 80 ? 3.883 -0.409 -20.469 1.00 87.56 80 ALA A O 1
ATOM 652 N N . ASN A 1 81 ? 3.535 -2.363 -19.401 1.00 88.00 81 ASN A N 1
ATOM 653 C CA . ASN A 1 81 ? 2.895 -1.826 -18.197 1.00 88.00 81 ASN A CA 1
ATOM 654 C C . ASN A 1 81 ? 3.873 -1.649 -17.021 1.00 88.00 81 ASN A C 1
ATOM 656 O O . ASN A 1 81 ? 3.439 -1.588 -15.872 1.00 88.00 81 ASN A O 1
ATOM 660 N N . LYS A 1 82 ? 5.190 -1.639 -17.277 1.00 91.31 82 LYS A N 1
ATOM 661 C CA . LYS A 1 82 ? 6.213 -1.639 -16.226 1.00 91.31 82 LYS A CA 1
ATOM 662 C C . LYS A 1 82 ? 6.980 -0.327 -16.169 1.00 91.31 82 LYS A C 1
ATOM 664 O O . LYS A 1 82 ? 7.503 0.158 -17.173 1.00 91.31 82 LYS A O 1
ATOM 669 N N . TYR A 1 83 ? 7.113 0.190 -14.956 1.00 92.44 83 TYR A N 1
ATOM 670 C CA . TYR A 1 83 ? 7.880 1.383 -14.630 1.00 92.44 83 TYR A CA 1
ATOM 671 C C . TYR A 1 83 ? 8.983 1.021 -13.647 1.00 92.44 83 TYR A C 1
ATOM 673 O O . TYR A 1 83 ? 8.755 0.342 -12.651 1.00 92.44 83 TYR A O 1
ATOM 681 N N . GLN A 1 84 ? 10.192 1.475 -13.930 1.00 93.12 84 GLN A N 1
ATOM 682 C CA . GLN A 1 84 ? 11.310 1.428 -13.010 1.00 93.12 84 GLN A CA 1
ATOM 683 C C . GLN A 1 84 ? 11.367 2.752 -12.256 1.00 93.12 84 GLN A C 1
ATOM 685 O O . GLN A 1 84 ? 11.573 3.805 -12.849 1.00 93.12 84 GLN A O 1
ATOM 690 N N . VAL A 1 85 ? 11.174 2.707 -10.946 1.00 92.62 85 VAL A N 1
ATOM 691 C CA . VAL A 1 85 ? 11.244 3.875 -10.074 1.00 92.62 85 VAL A CA 1
ATOM 692 C C . VAL A 1 85 ? 12.606 3.894 -9.397 1.00 92.62 85 VAL A C 1
ATOM 694 O O . VAL A 1 85 ? 12.950 2.951 -8.684 1.00 92.62 85 VAL A O 1
ATOM 697 N N . LEU A 1 86 ? 13.375 4.961 -9.624 1.00 88.75 86 LEU A N 1
ATOM 698 C CA . LEU A 1 86 ? 14.572 5.280 -8.850 1.00 88.75 86 LEU A CA 1
ATOM 699 C C . LEU A 1 86 ? 14.170 6.067 -7.603 1.00 88.75 86 LEU A C 1
ATOM 701 O O . LEU A 1 86 ? 13.608 7.163 -7.705 1.00 88.75 86 LEU A O 1
ATOM 705 N N . GLY A 1 87 ? 14.496 5.516 -6.442 1.00 80.56 87 GLY A N 1
ATOM 706 C CA . GLY A 1 87 ? 14.421 6.203 -5.168 1.00 80.56 87 GLY A CA 1
ATOM 707 C C . GLY A 1 87 ? 15.668 7.042 -4.876 1.00 80.56 87 GLY A C 1
ATOM 708 O O . GLY A 1 87 ? 16.685 7.002 -5.577 1.00 80.56 87 GLY A O 1
ATOM 709 N N . SER A 1 88 ? 15.567 7.852 -3.825 1.00 70.94 88 SER A N 1
ATOM 710 C CA . SER A 1 88 ? 16.535 8.899 -3.481 1.00 70.94 88 SER A CA 1
ATOM 711 C C . SER A 1 88 ? 17.899 8.368 -3.022 1.00 70.94 88 SER A C 1
ATOM 713 O O . SER A 1 88 ? 18.865 9.126 -2.996 1.00 70.94 88 SER A O 1
ATOM 715 N N . LEU A 1 89 ? 17.989 7.088 -2.641 1.00 71.19 89 LEU A N 1
ATOM 716 C CA . LEU A 1 89 ? 19.202 6.451 -2.106 1.00 71.19 89 LEU A CA 1
ATOM 717 C C . LEU A 1 89 ? 19.814 5.434 -3.084 1.00 71.19 89 LEU A C 1
ATOM 719 O O . LEU A 1 89 ? 20.642 4.615 -2.690 1.00 71.19 89 LEU A O 1
ATOM 723 N N . GLY A 1 90 ? 19.411 5.477 -4.358 1.00 71.50 90 GLY A N 1
ATOM 724 C CA . GLY A 1 90 ? 19.835 4.506 -5.370 1.00 71.50 90 GLY A CA 1
ATOM 725 C C . GLY A 1 90 ? 19.072 3.181 -5.305 1.00 71.50 90 GLY A C 1
ATOM 726 O O . GLY A 1 90 ? 19.415 2.242 -6.022 1.00 71.50 90 GLY A O 1
ATOM 727 N N . ASP A 1 91 ? 18.028 3.101 -4.479 1.00 81.81 91 ASP A N 1
ATOM 728 C CA . ASP A 1 91 ? 17.056 2.022 -4.521 1.00 81.81 91 ASP A CA 1
ATOM 729 C C . ASP A 1 91 ? 16.277 2.065 -5.839 1.00 81.81 91 ASP A C 1
ATOM 731 O O . ASP A 1 91 ? 15.905 3.125 -6.337 1.00 81.81 91 ASP A O 1
ATOM 735 N N . GLN A 1 92 ? 16.056 0.898 -6.437 1.00 89.56 92 GLN A N 1
ATOM 736 C CA . GLN A 1 92 ? 15.294 0.766 -7.671 1.00 89.56 92 GLN A CA 1
ATOM 737 C C . GLN A 1 92 ? 14.187 -0.248 -7.462 1.00 89.56 92 GLN A C 1
ATOM 739 O O . GLN A 1 92 ? 14.432 -1.368 -7.013 1.00 89.56 92 GLN A O 1
ATOM 744 N N . CYS A 1 93 ? 12.968 0.149 -7.803 1.00 91.00 93 CYS A N 1
ATOM 745 C CA . CYS A 1 93 ? 11.814 -0.730 -7.767 1.00 91.00 93 CYS A CA 1
ATOM 746 C C . CYS A 1 93 ? 11.166 -0.818 -9.139 1.00 91.00 93 CYS A C 1
ATOM 748 O O . CYS A 1 93 ? 11.165 0.146 -9.898 1.00 91.00 93 CYS A O 1
ATOM 750 N N . VAL A 1 94 ? 10.597 -1.978 -9.446 1.00 91.88 94 VAL A N 1
ATOM 751 C CA . VAL A 1 94 ? 9.769 -2.159 -10.637 1.00 91.88 94 VAL A CA 1
ATOM 752 C C . VAL A 1 94 ? 8.318 -2.202 -10.190 1.00 91.88 94 VAL A C 1
ATOM 754 O O . VAL A 1 94 ? 7.961 -2.990 -9.312 1.00 91.88 94 VAL A O 1
ATOM 757 N N . VAL A 1 95 ? 7.513 -1.333 -10.784 1.00 92.56 95 VAL A N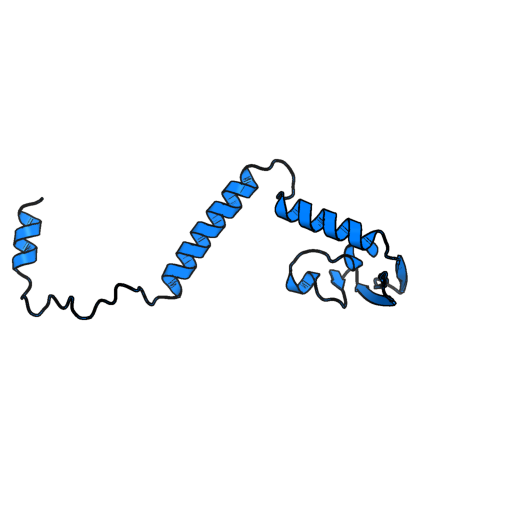 1
ATOM 758 C CA . VAL A 1 95 ? 6.068 -1.242 -10.5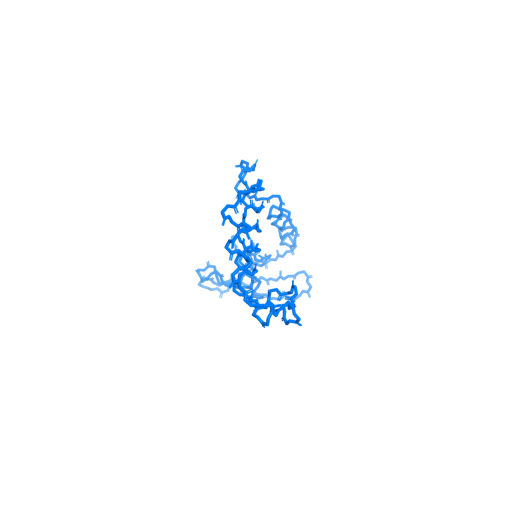99 1.00 92.56 95 VAL A CA 1
ATOM 759 C C . VAL A 1 95 ? 5.396 -1.735 -11.868 1.00 92.56 95 VAL A C 1
ATOM 761 O O . VAL A 1 95 ? 5.762 -1.319 -12.966 1.00 92.56 95 VAL A O 1
ATOM 764 N N . ASP A 1 96 ? 4.421 -2.620 -11.720 1.00 90.56 96 ASP A N 1
ATOM 765 C CA . ASP A 1 96 ? 3.528 -3.039 -12.791 1.00 90.56 96 ASP A CA 1
ATOM 766 C C . ASP A 1 96 ? 2.140 -2.449 -12.515 1.00 90.56 96 ASP A C 1
ATOM 768 O O . ASP A 1 96 ? 1.437 -2.864 -11.590 1.00 90.56 96 ASP A O 1
ATOM 772 N N . VAL A 1 97 ? 1.767 -1.440 -13.306 1.00 87.00 97 VAL A N 1
ATOM 773 C CA . VAL A 1 97 ? 0.581 -0.606 -13.044 1.00 87.00 97 VAL A CA 1
ATOM 774 C C . VAL A 1 97 ? -0.741 -1.319 -13.341 1.00 87.00 97 VAL A C 1
ATOM 776 O O . VAL A 1 97 ? -1.782 -0.895 -12.852 1.00 87.00 97 VAL A O 1
ATOM 779 N N . VAL A 1 98 ? -0.720 -2.413 -14.112 1.00 86.31 98 VAL A N 1
ATOM 780 C CA . VAL A 1 98 ? -1.930 -3.193 -14.435 1.00 86.31 98 VAL A CA 1
ATOM 781 C C . VAL A 1 98 ? -2.186 -4.266 -13.388 1.00 86.31 98 VAL A C 1
ATOM 783 O O . VAL A 1 98 ? -3.323 -4.459 -12.968 1.00 86.31 98 VAL A O 1
ATOM 786 N N . SER A 1 99 ? -1.135 -4.956 -12.946 1.00 85.38 99 SER A N 1
ATOM 787 C CA . SER A 1 99 ? -1.241 -5.915 -11.840 1.00 85.38 99 SER A CA 1
ATOM 788 C C . SER A 1 99 ? -1.293 -5.244 -10.466 1.00 85.38 99 SER A C 1
ATOM 790 O O . SER A 1 99 ? -1.582 -5.924 -9.485 1.00 85.38 99 SER A O 1
ATOM 792 N N . MET A 1 100 ? -1.045 -3.929 -10.398 1.00 83.81 100 MET A N 1
ATOM 793 C CA . MET A 1 100 ? -0.981 -3.140 -9.162 1.00 83.81 100 MET A CA 1
ATOM 794 C C . MET A 1 100 ? 0.048 -3.724 -8.183 1.00 83.81 100 MET A C 1
ATOM 796 O O . MET A 1 100 ? -0.205 -3.862 -6.986 1.00 83.81 100 MET A O 1
ATOM 800 N N . THR A 1 101 ? 1.210 -4.117 -8.717 1.00 89.31 101 THR A N 1
ATOM 801 C CA . THR A 1 101 ? 2.294 -4.724 -7.938 1.00 89.31 101 THR A CA 1
ATOM 802 C C . THR A 1 101 ? 3.555 -3.877 -7.971 1.00 89.31 101 THR A C 1
ATOM 804 O O . THR A 1 101 ? 3.888 -3.241 -8.971 1.00 89.31 101 THR A O 1
ATOM 807 N N . CYS A 1 102 ? 4.306 -3.925 -6.871 1.00 90.81 102 CYS A N 1
ATOM 808 C CA . CYS A 1 102 ? 5.618 -3.307 -6.758 1.00 90.81 102 CYS A CA 1
ATOM 809 C C . CYS A 1 102 ? 6.608 -4.315 -6.187 1.00 90.81 102 CYS A C 1
ATOM 811 O O . CYS A 1 102 ? 6.304 -5.005 -5.216 1.00 90.81 102 CYS A O 1
ATOM 813 N N . SER A 1 103 ? 7.843 -4.327 -6.691 1.00 91.62 103 SER A N 1
ATOM 814 C CA . SER A 1 103 ? 8.916 -5.175 -6.155 1.00 91.62 103 SER A CA 1
ATOM 815 C C . SER A 1 103 ? 9.198 -4.964 -4.659 1.00 91.62 103 SER A C 1
ATOM 817 O O . SER A 1 103 ? 9.764 -5.849 -4.021 1.00 91.62 103 SER A O 1
ATOM 819 N N . CYS A 1 104 ? 8.786 -3.832 -4.071 1.00 89.44 104 CYS A N 1
ATOM 820 C CA . CYS A 1 104 ? 8.883 -3.595 -2.627 1.00 89.44 104 CYS A CA 1
ATOM 821 C C . CYS A 1 104 ? 7.792 -4.297 -1.790 1.00 89.44 104 CYS A C 1
ATOM 823 O O . CYS A 1 104 ? 7.889 -4.305 -0.564 1.00 89.44 104 CYS A O 1
ATOM 825 N N . ARG A 1 105 ? 6.746 -4.844 -2.430 1.00 89.44 105 ARG A N 1
ATOM 826 C CA . ARG A 1 105 ? 5.605 -5.578 -1.843 1.00 89.44 105 ARG A CA 1
ATOM 827 C C . ARG A 1 105 ? 4.794 -4.837 -0.776 1.00 89.44 105 ARG A C 1
ATOM 829 O O . ARG A 1 105 ? 3.927 -5.429 -0.141 1.00 89.44 105 ARG A O 1
ATOM 836 N N . LYS A 1 106 ? 5.036 -3.540 -0.555 1.00 88.38 106 LYS A N 1
ATOM 837 C CA . LYS A 1 106 ? 4.304 -2.764 0.460 1.00 88.38 106 LYS A CA 1
ATOM 838 C C . LYS A 1 106 ? 2.800 -2.752 0.200 1.00 88.38 106 LYS A C 1
ATOM 840 O O . LYS A 1 106 ? 2.048 -2.905 1.160 1.00 88.38 106 LYS A O 1
ATO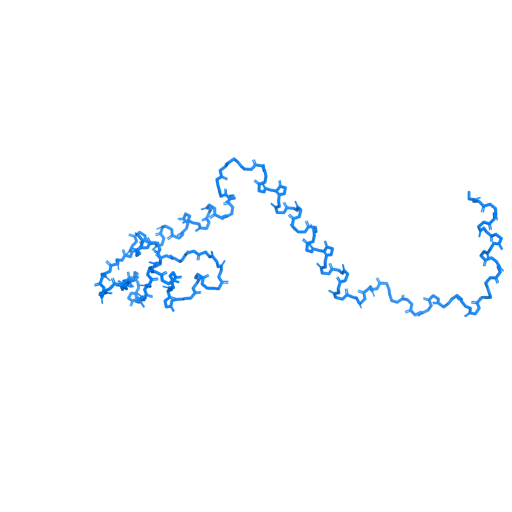M 845 N N . TRP A 1 107 ? 2.374 -2.628 -1.058 1.00 86.62 107 TRP A N 1
ATOM 846 C CA . TRP A 1 107 ? 0.959 -2.745 -1.411 1.00 86.62 107 TRP A CA 1
ATOM 847 C C . TRP A 1 107 ? 0.404 -4.099 -0.974 1.00 86.62 107 TRP A C 1
ATOM 849 O O . TRP A 1 107 ? -0.534 -4.144 -0.188 1.00 86.62 107 TRP A O 1
ATOM 859 N N . GLU A 1 108 ? 1.016 -5.197 -1.412 1.00 83.81 108 GLU A N 1
ATOM 860 C CA . GLU A 1 108 ? 0.567 -6.561 -1.098 1.00 83.81 108 GLU A CA 1
ATOM 861 C C . GLU A 1 108 ? 0.468 -6.821 0.413 1.00 83.81 108 GLU A C 1
ATOM 863 O O . GLU A 1 108 ? -0.432 -7.520 0.867 1.00 83.81 108 GLU A O 1
ATOM 868 N N . LEU A 1 109 ? 1.375 -6.236 1.201 1.00 84.62 109 LEU A N 1
ATOM 869 C CA . LEU A 1 109 ? 1.414 -6.419 2.652 1.00 84.62 109 LEU A CA 1
ATOM 870 C C . LEU A 1 109 ? 0.438 -5.520 3.423 1.00 84.62 109 LEU A C 1
ATOM 872 O O . LEU A 1 109 ? 0.004 -5.894 4.509 1.00 84.62 109 LEU A O 1
ATOM 876 N N . THR A 1 110 ? 0.141 -4.321 2.919 1.00 85.19 110 THR A N 1
ATOM 877 C CA . THR A 1 110 ? -0.592 -3.293 3.688 1.00 85.19 110 THR A CA 1
ATOM 878 C C . THR A 1 110 ? -1.943 -2.912 3.093 1.00 85.19 110 THR A C 1
ATOM 880 O O . THR A 1 110 ? -2.747 -2.284 3.776 1.00 85.19 110 THR A O 1
ATOM 883 N N . GLY A 1 111 ? -2.195 -3.254 1.828 1.00 84.06 111 GLY A N 1
ATOM 884 C CA . GLY A 1 111 ? -3.332 -2.761 1.050 1.00 84.06 111 GLY A CA 1
ATOM 885 C C . GLY A 1 111 ? -3.248 -1.272 0.697 1.00 84.06 111 GLY A C 1
ATOM 886 O O . GLY A 1 111 ? -4.218 -0.725 0.180 1.00 84.06 111 GLY A O 1
ATOM 887 N N . ILE A 1 112 ? -2.122 -0.608 0.984 1.00 87.94 112 ILE A N 1
ATOM 888 C CA . ILE A 1 112 ? -1.898 0.820 0.738 1.00 87.94 112 ILE A CA 1
ATOM 889 C C . ILE A 1 112 ? -0.821 0.970 -0.349 1.00 87.94 112 ILE A C 1
ATOM 891 O O . ILE A 1 112 ? 0.246 0.358 -0.211 1.00 87.94 112 ILE A O 1
ATOM 895 N N . PRO A 1 113 ? -1.051 1.789 -1.397 1.00 89.06 113 PRO A N 1
ATOM 896 C CA . PRO A 1 113 ? -0.052 2.051 -2.430 1.00 89.06 113 PRO A CA 1
ATOM 897 C C . PRO A 1 113 ? 1.263 2.528 -1.822 1.00 89.06 113 PRO A C 1
ATOM 899 O O . PRO A 1 113 ? 1.276 3.357 -0.911 1.00 89.06 113 PRO A O 1
ATOM 902 N N . CYS A 1 114 ? 2.389 2.021 -2.310 1.00 91.00 114 CYS A N 1
ATOM 903 C CA . CYS A 1 114 ? 3.681 2.498 -1.848 1.00 91.00 114 CYS A CA 1
ATOM 904 C C . CYS A 1 114 ? 4.101 3.769 -2.597 1.00 91.00 114 CYS A C 1
ATOM 906 O O . CYS A 1 114 ? 3.536 4.131 -3.625 1.00 91.00 114 CYS A O 1
ATOM 908 N N . LYS A 1 115 ? 5.156 4.428 -2.116 1.00 91.44 115 LYS A N 1
ATOM 909 C CA . LYS A 1 115 ? 5.748 5.593 -2.793 1.00 91.44 115 LYS A CA 1
ATOM 910 C C . LYS A 1 115 ? 6.124 5.327 -4.251 1.00 91.44 115 LYS A C 1
ATOM 912 O O . LYS A 1 115 ? 5.935 6.204 -5.075 1.00 91.44 115 LYS A O 1
ATOM 917 N N . HIS A 1 116 ? 6.585 4.122 -4.591 1.00 91.62 116 HIS A N 1
ATOM 918 C CA . HIS A 1 116 ? 6.899 3.777 -5.979 1.00 91.62 116 HIS A CA 1
ATOM 919 C C . HIS A 1 116 ? 5.636 3.663 -6.836 1.00 91.62 116 HIS A C 1
ATOM 921 O O . HIS A 1 116 ? 5.641 4.126 -7.970 1.00 91.62 116 HIS A O 1
ATOM 927 N N . ASP A 1 117 ? 4.556 3.098 -6.290 1.00 90.38 117 ASP A N 1
ATOM 928 C CA . ASP A 1 117 ? 3.273 3.000 -6.996 1.00 90.38 117 ASP A CA 1
ATOM 929 C C . ASP A 1 117 ? 2.721 4.393 -7.298 1.00 90.38 117 ASP A C 1
ATOM 931 O O . ASP A 1 117 ? 2.290 4.661 -8.412 1.00 90.38 117 ASP A O 1
ATOM 935 N N . VAL A 1 118 ? 2.825 5.309 -6.330 1.00 90.19 118 VAL A N 1
ATOM 936 C CA . VAL A 1 118 ? 2.419 6.712 -6.496 1.00 90.19 118 VAL A CA 1
ATOM 937 C C . VAL A 1 118 ? 3.232 7.428 -7.581 1.00 90.19 118 VAL A C 1
ATOM 939 O O . VAL A 1 118 ? 2.690 8.289 -8.258 1.00 90.19 118 VAL A O 1
ATOM 942 N N . VAL A 1 119 ? 4.507 7.074 -7.771 1.00 89.69 119 VAL A N 1
ATOM 943 C CA . VAL A 1 119 ? 5.378 7.669 -8.806 1.00 89.69 119 VAL A CA 1
ATOM 944 C C . VAL A 1 119 ? 5.108 7.092 -10.197 1.00 89.69 119 VAL A C 1
ATOM 946 O O . VAL A 1 119 ? 5.357 7.759 -11.198 1.00 89.69 119 VAL A O 1
ATOM 949 N N . ALA A 1 120 ? 4.669 5.836 -10.272 1.00 85.94 120 ALA A N 1
ATOM 950 C CA . ALA A 1 120 ? 4.379 5.156 -11.531 1.00 85.94 120 ALA A CA 1
ATOM 951 C C . ALA A 1 120 ? 2.963 5.439 -12.071 1.00 85.94 120 ALA A C 1
ATOM 953 O O . ALA A 1 120 ? 2.710 5.147 -13.241 1.00 85.94 120 ALA A O 1
ATOM 954 N N . CYS A 1 121 ? 2.064 5.954 -11.225 1.00 71.75 121 CYS A N 1
ATOM 955 C CA . CYS A 1 121 ? 0.679 6.303 -11.552 1.00 71.75 121 CYS A CA 1
ATOM 956 C C . CYS A 1 121 ? 0.515 7.694 -12.178 1.00 71.75 121 CYS A C 1
ATOM 958 O O . CYS A 1 121 ? 1.333 8.597 -11.895 1.00 71.75 121 CYS A O 1
#

InterPro domains:
  IPR007527 Zinc finger, SWIM-type [PF04434] (87-116)
  IPR007527 Zinc finger, SWIM-type [PS50966] (83-116)

Secondary structure (DSSP, 8-state):
--HHHHHHHTTS-GGG--GGG--SS---TTHHHHHHHHHHHHHHHHHHTT--SSS-HHHHHHHHHHHHHHTT-EEEE-STTEEEEEPTTS-EEEEETTTTEETT-HHHHHSS--HHHHHH-